Protein AF-A0A258STZ2-F1 (afdb_monomer)

Sequence (81 aa):
MRTNCGFAGAYDFGPGHDFAALLAHFIAGLPEGGLVMVHPGHPDAVLASRDPITDQRAREYAALAGDAFLALLSQADARLA

pLDDT: mean 92.85, std 5.63, range [70.12, 97.44]

Foldseek 3Di:
DDDAPEEEADDDLDPPDPVLVRVLVRLLPGDPRYDYDAQADQDDPVNVVPDVSHVRNPSRNVCCVDCNVVVSCVVSVHDDD

Nearest PDB structures (foldseek):
  2i5i-assembly1_A  TM=6.831E-01  e=1.958E-01  Enterococcus faecalis V583
  1s2l-assembly1_C-2  TM=3.326E-01  e=9.985E+00  Lactobacillus helveticus

Solvent-accessible surface area (backbone atoms only — not comparable to full-atom values): 5084 Å² total; per-residue (Å²): 135,91,75,67,70,32,79,39,61,85,74,80,91,57,92,85,70,60,60,62,62,50,51,51,52,40,59,63,70,43,52,86,61,40,42,76,53,83,65,57,41,82,71,48,74,73,50,54,76,75,40,90,77,34,71,59,17,39,50,46,29,62,45,63,76,41,70,68,34,57,52,49,31,60,74,56,76,49,79,89,132

Mean predicted aligned error: 3.23 Å

Secon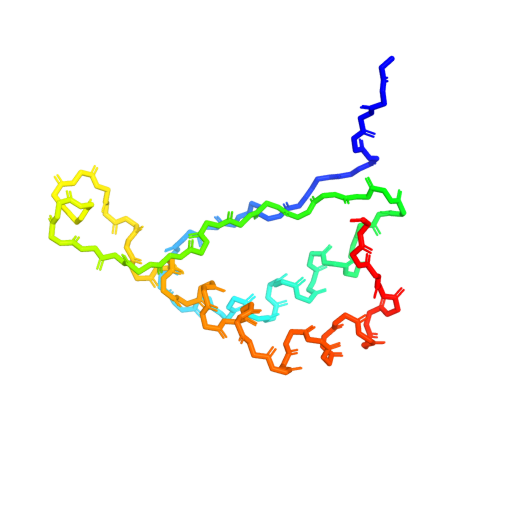dary structure (DSSP, 8-state):
----SEEE------TT--HHHHHHHHHHHPPTTEEE--------HHHHTT-S--HHHHHHHHHHSSHHHHHHHHHTT----

Structure (mmCIF, N/CA/C/O backbone):
data_AF-A0A258STZ2-F1
#
_entry.id   AF-A0A258STZ2-F1
#
loop_
_atom_site.group_PDB
_atom_site.id
_atom_site.type_symbol
_atom_site.label_atom_id
_atom_site.label_alt_id
_atom_site.label_comp_id
_atom_site.label_asym_id
_atom_site.label_entity_id
_atom_site.label_seq_id
_atom_site.pdbx_PDB_ins_code
_atom_site.Cartn_x
_atom_site.Cartn_y
_atom_site.Cartn_z
_atom_site.occupancy
_atom_site.B_iso_or_equiv
_atom_site.auth_seq_id
_atom_site.auth_comp_id
_atom_site.auth_asym_id
_atom_site.auth_atom_id
_atom_site.pdbx_PDB_model_num
ATOM 1 N N . MET A 1 1 ? -14.149 20.866 6.657 1.00 72.44 1 MET A N 1
ATOM 2 C CA . MET A 1 1 ? -13.634 19.843 5.720 1.00 72.44 1 MET A CA 1
ATOM 3 C C . MET A 1 1 ? -13.202 18.645 6.557 1.00 72.44 1 MET A C 1
ATOM 5 O O . MET A 1 1 ? -12.664 18.881 7.630 1.00 72.44 1 MET A O 1
ATOM 9 N N . ARG A 1 2 ? -13.507 17.405 6.155 1.00 89.62 2 ARG A N 1
ATOM 10 C CA . ARG A 1 2 ? -13.096 16.196 6.896 1.00 89.62 2 ARG A CA 1
ATOM 11 C C . ARG A 1 2 ? -11.719 15.744 6.398 1.00 89.62 2 ARG A C 1
ATOM 13 O O . ARG A 1 2 ? -11.495 15.765 5.192 1.00 89.62 2 ARG A O 1
ATOM 20 N N . THR A 1 3 ? -10.834 15.350 7.308 1.00 94.69 3 THR A N 1
ATOM 21 C CA . THR A 1 3 ? -9.497 14.797 7.022 1.00 94.6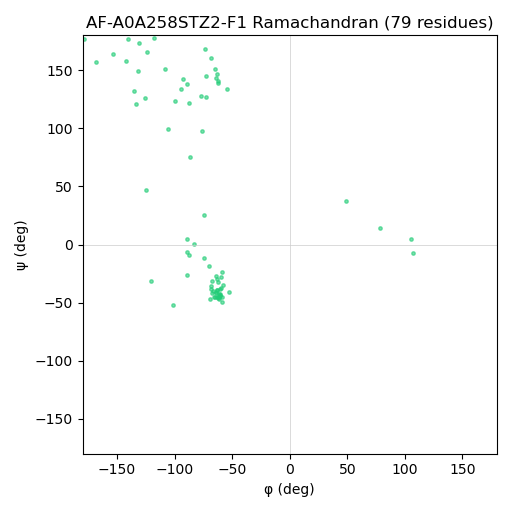9 3 THR A CA 1
ATOM 22 C C . THR A 1 3 ? -9.350 13.424 7.680 1.00 94.69 3 THR A C 1
ATOM 24 O O . THR A 1 3 ? -10.172 13.057 8.522 1.00 94.69 3 THR A O 1
ATOM 27 N N . ASN A 1 4 ? -8.327 12.660 7.297 1.00 96.19 4 ASN A N 1
ATOM 28 C CA . ASN A 1 4 ? -7.971 11.416 7.978 1.00 96.19 4 ASN A CA 1
ATOM 29 C C . ASN A 1 4 ? -7.549 11.688 9.436 1.00 96.19 4 ASN A C 1
ATOM 31 O O . ASN A 1 4 ? -6.956 12.727 9.731 1.00 96.19 4 ASN A O 1
ATOM 35 N N . CYS A 1 5 ? -7.842 10.747 10.335 1.00 96.06 5 CYS A N 1
ATOM 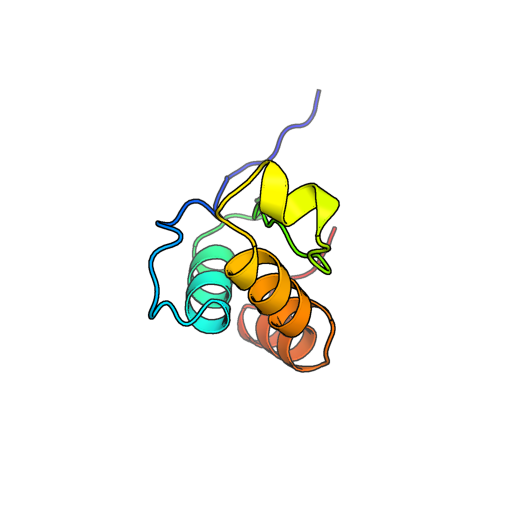36 C CA . CYS A 1 5 ? -7.506 10.827 11.766 1.00 96.06 5 CYS A CA 1
AT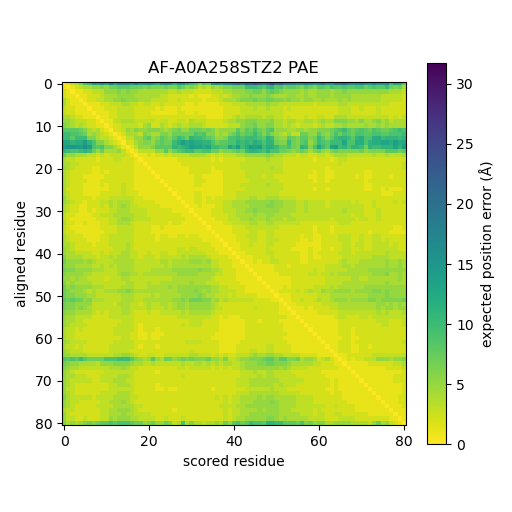OM 37 C C . CYS A 1 5 ? -6.119 10.245 12.097 1.00 96.06 5 CYS A C 1
ATOM 39 O O . CYS A 1 5 ? -5.655 10.341 13.229 1.00 96.06 5 CYS A O 1
ATOM 41 N N . GLY A 1 6 ? -5.459 9.640 11.112 1.00 96.81 6 GLY A N 1
ATOM 42 C CA . GLY A 1 6 ? -4.121 9.068 11.215 1.00 96.81 6 GLY A CA 1
ATOM 43 C C . GLY A 1 6 ? -3.584 8.734 9.829 1.00 96.81 6 GLY A C 1
ATOM 44 O O . GLY A 1 6 ? -4.361 8.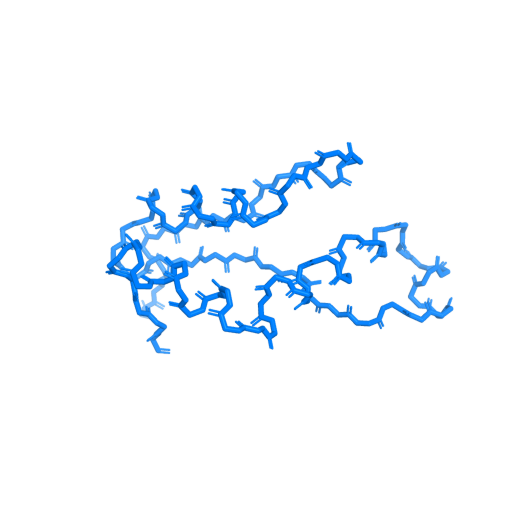588 8.881 1.00 96.81 6 GLY A O 1
ATOM 45 N N . PHE A 1 7 ? -2.265 8.654 9.694 1.00 97.31 7 PHE A N 1
ATOM 46 C CA . PHE A 1 7 ? -1.596 8.355 8.431 1.00 97.31 7 PHE A CA 1
ATOM 47 C C . PHE A 1 7 ? -0.493 7.321 8.652 1.00 97.31 7 PHE A C 1
ATOM 49 O O . PHE A 1 7 ? 0.321 7.481 9.560 1.00 97.31 7 PHE A O 1
ATOM 56 N N . ALA A 1 8 ? -0.462 6.288 7.816 1.00 97.25 8 ALA A N 1
ATOM 57 C CA . ALA A 1 8 ? 0.581 5.268 7.780 1.00 97.25 8 ALA A CA 1
ATOM 58 C C . ALA A 1 8 ? 0.909 4.892 6.323 1.00 97.25 8 ALA A C 1
ATOM 60 O O . ALA A 1 8 ? 0.284 5.397 5.389 1.00 97.25 8 ALA A O 1
ATOM 61 N N . GLY A 1 9 ? 1.891 4.010 6.118 1.00 94.50 9 GLY A N 1
ATOM 62 C CA . GLY A 1 9 ? 2.357 3.621 4.779 1.00 94.50 9 GLY A CA 1
ATOM 63 C C . GLY A 1 9 ? 3.702 4.226 4.369 1.00 94.50 9 GLY A C 1
ATOM 64 O O . GLY A 1 9 ? 4.154 4.014 3.249 1.00 94.50 9 GLY A O 1
ATOM 65 N N . ALA A 1 10 ? 4.369 4.955 5.268 1.00 91.88 10 ALA A N 1
ATOM 66 C CA . ALA A 1 10 ? 5.757 5.366 5.078 1.00 91.88 10 ALA A CA 1
ATOM 67 C C . ALA A 1 10 ? 6.705 4.279 5.607 1.00 91.88 10 ALA A C 1
ATOM 69 O O . ALA A 1 10 ? 6.646 3.915 6.780 1.00 91.88 10 ALA A O 1
ATOM 70 N N . TYR A 1 11 ? 7.574 3.777 4.737 1.00 90.12 11 TYR A N 1
ATOM 71 C CA . TYR A 1 11 ? 8.626 2.807 5.034 1.00 90.12 11 TYR A CA 1
ATOM 72 C C . TYR A 1 11 ? 9.760 2.993 4.020 1.00 90.12 11 TYR A C 1
ATOM 74 O O . TYR A 1 11 ? 9.581 3.668 3.003 1.00 90.12 11 TYR A O 1
ATOM 82 N N . ASP A 1 12 ? 10.940 2.446 4.294 1.00 83.00 12 ASP A N 1
ATOM 83 C CA . ASP A 1 12 ? 12.025 2.453 3.325 1.00 83.00 12 ASP A CA 1
ATOM 84 C C . ASP A 1 12 ? 11.772 1.378 2.261 1.00 83.00 12 ASP A C 1
ATOM 86 O O . ASP A 1 12 ? 11.553 0.201 2.533 1.00 83.00 12 ASP A O 1
ATOM 90 N N . PHE A 1 13 ? 11.823 1.771 0.992 1.00 81.81 13 PHE A N 1
ATOM 91 C CA . PHE A 1 13 ? 11.597 0.870 -0.146 1.00 81.81 13 PHE A CA 1
ATOM 92 C C . PHE A 1 13 ? 12.781 -0.079 -0.407 1.00 81.81 13 PHE A C 1
ATOM 94 O O . PHE A 1 13 ? 13.013 -0.520 -1.533 1.00 81.81 13 PHE A O 1
ATOM 101 N N . GLY A 1 14 ? 13.571 -0.351 0.634 1.00 76.81 14 GLY A N 1
ATOM 102 C CA . GLY A 1 14 ? 14.728 -1.222 0.584 1.00 76.81 14 GLY A CA 1
ATOM 103 C C . GLY A 1 14 ? 14.333 -2.669 0.273 1.00 76.81 14 GLY A C 1
ATOM 104 O O . GLY A 1 14 ? 13.231 -3.115 0.618 1.00 76.81 14 GLY A O 1
ATOM 105 N N . PRO A 1 15 ? 15.227 -3.432 -0.373 1.00 70.12 15 PRO A N 1
ATOM 106 C CA . PRO A 1 15 ? 15.002 -4.848 -0.607 1.00 70.12 15 PRO A CA 1
ATOM 107 C C . PRO A 1 15 ? 14.908 -5.602 0.729 1.00 70.12 15 PRO A C 1
ATOM 109 O O . PRO A 1 15 ? 15.672 -5.341 1.652 1.00 70.12 15 PRO A O 1
ATOM 112 N N . GLY A 1 16 ? 13.999 -6.577 0.811 1.00 72.12 16 GLY A N 1
ATOM 113 C CA . GLY A 1 16 ? 13.869 -7.477 1.966 1.00 72.12 16 GLY A CA 1
ATOM 114 C C . GLY A 1 16 ? 12.656 -7.227 2.862 1.00 72.12 16 GLY A C 1
ATOM 115 O O . GLY A 1 16 ? 12.381 -8.054 3.726 1.00 72.12 16 GLY A O 1
ATOM 116 N N . HIS A 1 17 ? 11.892 -6.157 2.635 1.00 80.69 17 HIS A N 1
ATOM 117 C CA . HIS A 1 17 ? 10.650 -5.936 3.371 1.00 80.69 17 HIS A CA 1
ATOM 118 C C . HIS A 1 17 ? 9.538 -6.887 2.929 1.00 80.69 17 HIS A C 1
ATOM 120 O O . HIS A 1 17 ? 9.186 -6.958 1.747 1.00 80.69 17 HIS A O 1
ATOM 126 N N . ASP A 1 18 ? 8.951 -7.576 3.905 1.00 90.31 18 ASP A N 1
ATOM 127 C CA . ASP A 1 18 ? 7.648 -8.209 3.757 1.00 90.31 18 ASP A CA 1
ATOM 128 C C . ASP A 1 18 ? 6.575 -7.118 3.835 1.00 90.31 18 ASP A C 1
ATOM 130 O O . ASP A 1 18 ? 6.188 -6.653 4.911 1.00 90.31 18 ASP A O 1
ATOM 134 N N . PHE A 1 19 ? 6.123 -6.670 2.665 1.00 92.12 19 PHE A N 1
ATOM 135 C CA . PHE A 1 19 ? 5.120 -5.618 2.583 1.00 92.12 19 PHE A CA 1
ATOM 136 C C . PHE A 1 19 ? 3.786 -6.025 3.224 1.00 92.12 19 PHE A C 1
ATOM 138 O O . PHE A 1 19 ? 3.118 -5.169 3.796 1.00 92.12 19 PHE A O 1
ATOM 145 N N . ALA A 1 20 ? 3.399 -7.304 3.186 1.00 91.81 20 ALA A N 1
ATOM 146 C CA . ALA A 1 20 ? 2.151 -7.742 3.807 1.00 91.81 20 ALA A CA 1
ATOM 147 C C . ALA A 1 20 ? 2.224 -7.610 5.337 1.00 91.81 20 ALA A C 1
ATOM 149 O O . ALA A 1 20 ? 1.280 -7.125 5.963 1.00 91.81 20 ALA A O 1
ATOM 150 N N . ALA A 1 21 ? 3.372 -7.952 5.930 1.00 93.00 21 ALA A N 1
ATOM 151 C CA . ALA A 1 21 ? 3.617 -7.739 7.354 1.00 93.00 21 ALA A CA 1
ATOM 152 C C . ALA A 1 21 ? 3.619 -6.244 7.728 1.00 93.00 21 ALA A C 1
ATOM 154 O O . ALA A 1 21 ? 3.020 -5.861 8.737 1.00 93.00 21 ALA A O 1
ATOM 155 N N . LEU A 1 22 ? 4.231 -5.383 6.903 1.00 95.06 22 LEU A N 1
ATOM 156 C CA . LEU A 1 22 ? 4.183 -3.927 7.095 1.00 95.06 22 LEU A CA 1
ATOM 157 C C . LEU A 1 22 ? 2.751 -3.388 7.010 1.00 95.06 22 LEU A C 1
ATOM 159 O O . LEU A 1 22 ? 2.331 -2.616 7.869 1.00 95.06 22 LEU A O 1
ATOM 163 N N . LEU A 1 23 ? 1.982 -3.827 6.014 1.00 95.69 23 LEU A N 1
ATOM 164 C CA . LEU A 1 23 ? 0.590 -3.428 5.826 1.00 95.69 23 LEU A CA 1
ATOM 165 C C . LEU A 1 23 ? -0.275 -3.816 7.033 1.00 95.69 23 LEU A C 1
ATOM 167 O O . LEU A 1 23 ? -1.049 -2.990 7.518 1.00 95.69 23 LEU A O 1
ATOM 171 N N . ALA A 1 24 ? -0.099 -5.031 7.562 1.00 95.25 24 ALA A N 1
ATOM 172 C CA . ALA A 1 24 ? -0.775 -5.479 8.778 1.00 95.25 24 ALA A CA 1
ATOM 173 C C . ALA A 1 24 ? -0.421 -4.597 9.983 1.00 95.25 24 ALA A C 1
ATOM 175 O O . ALA A 1 24 ? -1.308 -4.171 10.724 1.00 95.25 24 ALA A O 1
ATOM 176 N N . HIS A 1 25 ? 0.864 -4.267 10.145 1.00 95.56 25 HIS A N 1
ATOM 177 C CA . HIS A 1 25 ? 1.321 -3.371 11.204 1.00 95.56 25 HIS A CA 1
ATOM 178 C C . HIS A 1 25 ? 0.707 -1.968 11.084 1.00 95.56 25 HIS A C 1
ATOM 180 O O . HIS A 1 25 ? 0.234 -1.417 12.078 1.00 95.56 25 HIS A O 1
ATOM 186 N N . PHE A 1 26 ? 0.656 -1.403 9.874 1.00 96.88 26 PHE A N 1
ATOM 187 C CA . PHE A 1 26 ? 0.052 -0.092 9.636 1.00 96.88 26 PHE A CA 1
ATOM 188 C C . PHE A 1 26 ? -1.437 -0.067 9.965 1.00 96.88 26 PHE A C 1
ATOM 190 O O . PHE A 1 26 ? -1.890 0.861 10.630 1.00 96.88 26 PHE A O 1
ATOM 197 N N . ILE A 1 27 ? -2.191 -1.076 9.528 1.00 96.44 27 ILE A N 1
ATOM 198 C CA . ILE A 1 27 ? -3.637 -1.140 9.769 1.00 96.44 27 ILE A CA 1
ATOM 199 C C . ILE A 1 27 ? -3.922 -1.277 11.266 1.00 96.44 27 ILE A C 1
ATOM 201 O O . ILE A 1 27 ? -4.745 -0.532 11.790 1.00 96.44 27 ILE A O 1
ATOM 205 N N . ALA A 1 28 ? -3.195 -2.149 11.970 1.00 95.00 28 ALA A N 1
ATOM 206 C CA . ALA A 1 28 ? -3.362 -2.336 13.411 1.00 95.00 28 ALA A CA 1
ATOM 207 C C . ALA A 1 28 ? -3.002 -1.085 14.238 1.00 95.00 28 ALA A C 1
ATOM 209 O O . ALA A 1 28 ? -3.509 -0.907 15.344 1.00 95.00 28 ALA A O 1
ATOM 210 N N . GLY A 1 29 ? -2.112 -0.228 13.727 1.00 94.25 29 GLY A N 1
ATOM 211 C CA . GLY A 1 29 ? -1.667 0.988 14.411 1.00 94.25 29 GLY A CA 1
ATOM 212 C C . GLY A 1 29 ? -2.531 2.230 14.169 1.00 94.25 29 GLY A C 1
ATOM 213 O O . GLY A 1 29 ? -2.299 3.255 14.813 1.00 94.25 29 GLY A O 1
ATOM 214 N N . LEU A 1 30 ? -3.492 2.187 13.241 1.00 96.56 30 LEU A N 1
ATOM 215 C CA . LEU A 1 30 ? -4.290 3.357 12.868 1.00 96.56 30 LEU A CA 1
ATOM 216 C C . LEU A 1 30 ? -5.597 3.467 13.672 1.00 96.56 30 LEU A C 1
ATOM 218 O O . LEU A 1 30 ? -6.268 2.463 13.903 1.00 96.56 30 LEU A O 1
ATOM 222 N N . PRO A 1 31 ? -6.019 4.690 14.050 1.00 95.75 31 PRO A N 1
ATOM 223 C CA . PRO A 1 31 ? -7.348 4.911 14.609 1.00 95.75 31 PRO A CA 1
ATOM 224 C C . PRO A 1 31 ? -8.432 4.812 13.524 1.00 95.75 31 PRO A C 1
ATOM 226 O O . PRO A 1 31 ? -8.150 4.878 12.323 1.00 95.75 31 PRO A O 1
ATOM 229 N N . GLU A 1 32 ? -9.701 4.752 13.941 1.00 95.50 32 GLU A N 1
ATOM 230 C CA . GLU A 1 32 ? -10.833 4.868 13.018 1.00 95.50 32 GLU A CA 1
ATOM 231 C C . GLU A 1 32 ? -10.732 6.157 12.179 1.00 95.50 32 GLU A C 1
ATOM 233 O O . GLU A 1 32 ? -10.458 7.248 12.686 1.00 95.50 32 GLU A O 1
ATOM 238 N N . GLY A 1 33 ? -10.945 6.028 10.866 1.00 96.00 33 GLY A N 1
ATOM 239 C CA . GLY A 1 33 ? -10.742 7.121 9.913 1.00 96.00 33 GLY A CA 1
ATOM 240 C C . GLY A 1 33 ? -9.274 7.366 9.542 1.00 96.00 33 GLY A C 1
ATOM 241 O O . GLY A 1 33 ? -8.958 8.423 8.991 1.00 96.00 33 GLY A O 1
ATOM 242 N N . GLY A 1 34 ? -8.375 6.431 9.856 1.00 96.94 34 GLY A N 1
ATOM 243 C CA . GLY A 1 34 ? -6.993 6.423 9.385 1.00 96.94 34 GLY A CA 1
ATOM 244 C C . GLY A 1 34 ? -6.861 6.152 7.882 1.00 96.94 34 GLY A C 1
ATOM 245 O O . GLY A 1 34 ? -7.763 5.618 7.241 1.00 96.94 34 GLY A O 1
ATOM 246 N N . LEU A 1 35 ? -5.710 6.531 7.326 1.00 97.44 35 LEU A N 1
ATOM 247 C CA . LEU A 1 35 ? -5.342 6.324 5.927 1.00 97.44 35 LEU A CA 1
ATOM 248 C C . LEU A 1 35 ? -3.995 5.596 5.853 1.00 97.44 35 LEU A C 1
ATOM 250 O O . LEU A 1 35 ? -3.007 6.084 6.402 1.00 97.44 35 LEU A O 1
ATOM 254 N N . VAL A 1 36 ? -3.945 4.473 5.135 1.00 97.38 36 VAL A N 1
ATOM 255 C CA . VAL A 1 36 ? -2.684 3.850 4.706 1.00 97.38 36 VAL A CA 1
ATOM 256 C C . VAL A 1 36 ? -2.430 4.245 3.257 1.00 97.38 36 VAL A C 1
ATOM 258 O O . VAL A 1 36 ? -3.277 4.013 2.396 1.00 97.38 36 VAL A O 1
ATOM 261 N N . MET A 1 37 ? -1.282 4.857 2.988 1.00 96.38 37 MET A N 1
ATOM 262 C CA . MET A 1 37 ? -0.866 5.227 1.638 1.00 96.38 37 MET A CA 1
ATOM 263 C C . MET A 1 37 ? 0.017 4.133 1.029 1.00 96.38 37 MET A C 1
ATOM 265 O O . MET A 1 37 ? 0.916 3.616 1.685 1.00 96.38 37 MET A O 1
ATOM 269 N N . VAL A 1 38 ? -0.278 3.775 -0.220 1.00 95.25 38 VAL A N 1
ATOM 270 C CA . VAL A 1 38 ? 0.339 2.680 -0.981 1.00 95.25 38 VAL A CA 1
ATOM 271 C C . VAL A 1 38 ? 0.507 3.108 -2.447 1.00 95.25 38 VAL A C 1
ATOM 273 O O . VAL A 1 38 ? -0.199 3.996 -2.929 1.00 95.25 38 VAL A O 1
ATOM 276 N N . HIS A 1 39 ? 1.425 2.475 -3.169 1.00 94.94 39 HIS A N 1
ATOM 277 C CA . HIS A 1 39 ? 1.783 2.707 -4.568 1.00 94.94 39 HIS A CA 1
ATOM 278 C C . HIS A 1 39 ? 1.691 1.437 -5.447 1.00 94.94 39 HIS A C 1
ATOM 280 O O . HIS A 1 39 ? 2.618 1.176 -6.225 1.00 94.94 39 HIS A O 1
ATOM 286 N N . PRO A 1 40 ? 0.613 0.634 -5.384 1.00 94.56 40 PRO A N 1
ATOM 287 C CA . PRO A 1 40 ? 0.505 -0.582 -6.178 1.00 94.56 40 PRO A CA 1
ATOM 288 C C . PRO A 1 40 ? 0.478 -0.275 -7.677 1.00 94.56 40 PRO A C 1
ATOM 290 O O . PRO A 1 40 ? -0.138 0.694 -8.123 1.00 94.56 40 PRO A O 1
ATOM 293 N N . GLY A 1 41 ? 1.108 -1.125 -8.480 1.00 94.88 41 GLY A N 1
ATOM 294 C CA . GLY A 1 41 ? 1.026 -1.011 -9.929 1.00 94.88 41 GLY A CA 1
ATOM 295 C C . GLY A 1 41 ? 1.782 -2.096 -10.676 1.00 94.88 41 GLY A C 1
ATOM 296 O O . GLY A 1 41 ? 2.469 -2.922 -10.081 1.00 94.88 41 GLY A O 1
ATOM 297 N N . HIS A 1 42 ? 1.666 -2.049 -12.001 1.00 95.81 42 HIS A N 1
ATOM 298 C CA . HIS A 1 42 ? 2.421 -2.880 -12.932 1.00 95.81 42 HIS A CA 1
ATOM 299 C C . HIS A 1 42 ? 3.493 -2.001 -13.584 1.00 95.81 42 HIS A C 1
ATOM 301 O O . HIS A 1 42 ? 3.156 -1.213 -14.471 1.00 95.81 42 HIS A O 1
ATOM 307 N N . PRO A 1 43 ? 4.754 -2.055 -13.125 1.00 94.50 43 PRO A N 1
ATOM 308 C CA . PRO A 1 43 ? 5.811 -1.251 -13.714 1.00 94.50 43 PRO A CA 1
ATOM 309 C C . PRO A 1 43 ? 6.027 -1.616 -15.181 1.00 94.50 43 PRO A C 1
ATOM 311 O O . PRO A 1 43 ? 6.050 -2.793 -15.540 1.00 94.50 43 PRO A O 1
ATOM 314 N N . ASP A 1 44 ? 6.232 -0.604 -16.014 1.00 95.50 44 ASP A N 1
ATOM 315 C CA . ASP A 1 44 ? 6.640 -0.758 -17.404 1.00 95.50 44 ASP A CA 1
ATOM 316 C C . ASP A 1 44 ? 8.009 -0.100 -17.645 1.00 95.50 44 ASP A C 1
ATOM 318 O O . ASP A 1 44 ? 8.611 0.509 -16.754 1.00 95.50 44 ASP A O 1
ATOM 3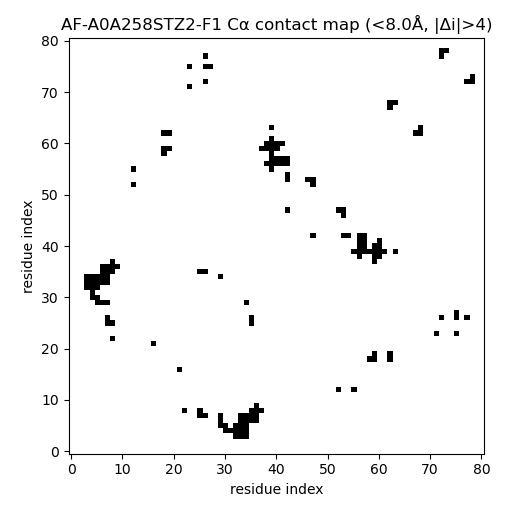22 N N . ALA A 1 45 ? 8.517 -0.223 -18.873 1.00 96.50 45 ALA A N 1
ATOM 323 C CA . ALA A 1 45 ? 9.805 0.357 -19.247 1.00 96.50 45 ALA A CA 1
ATOM 324 C C . ALA A 1 45 ? 9.818 1.895 -19.146 1.00 96.50 45 ALA A C 1
ATOM 326 O O . ALA A 1 45 ? 10.863 2.487 -18.872 1.00 96.50 45 ALA A O 1
ATOM 327 N N . VAL A 1 46 ? 8.669 2.553 -19.346 1.00 96.94 46 VAL A N 1
ATOM 328 C CA . VAL A 1 46 ? 8.563 4.014 -19.245 1.00 96.94 46 VAL A CA 1
ATOM 329 C C . VAL A 1 46 ? 8.733 4.449 -17.792 1.00 96.94 46 VAL A C 1
ATOM 331 O O . VAL A 1 46 ? 9.529 5.350 -17.524 1.00 96.94 46 VAL A O 1
ATOM 334 N N . LEU A 1 47 ? 8.050 3.797 -16.850 1.00 95.12 47 LEU A N 1
ATOM 335 C CA . LEU A 1 47 ? 8.197 4.052 -15.420 1.00 95.12 47 LEU A CA 1
ATOM 336 C C . LEU A 1 47 ? 9.610 3.722 -14.937 1.00 95.12 47 LEU A C 1
ATOM 338 O O . LEU A 1 47 ? 10.216 4.548 -14.260 1.00 95.12 47 LEU A O 1
ATOM 342 N N . ALA A 1 48 ? 10.162 2.577 -15.348 1.00 94.75 48 ALA A N 1
ATOM 343 C CA . ALA A 1 48 ? 11.514 2.164 -14.973 1.00 94.75 48 ALA A CA 1
ATOM 344 C C . ALA A 1 48 ? 12.594 3.165 -15.422 1.00 94.75 48 ALA A C 1
ATOM 346 O O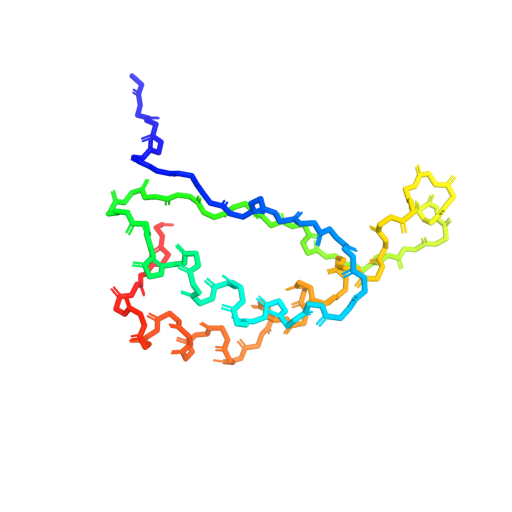 . ALA A 1 48 ? 13.622 3.304 -14.766 1.00 94.75 48 ALA A O 1
ATOM 347 N N . SER A 1 49 ? 12.354 3.909 -16.510 1.00 96.38 49 SER A N 1
ATOM 348 C CA . SER A 1 49 ? 13.258 4.980 -16.956 1.00 96.38 49 SER A CA 1
ATOM 349 C C . SER A 1 49 ? 13.211 6.257 -16.103 1.00 96.38 49 SER A C 1
ATOM 351 O O . SER A 1 49 ? 14.057 7.133 -16.278 1.00 96.38 49 SER A O 1
ATOM 353 N N . ARG A 1 50 ? 12.222 6.400 -15.209 1.00 96.75 50 ARG A N 1
ATOM 354 C CA . ARG A 1 50 ? 11.947 7.635 -14.447 1.00 96.75 50 ARG A CA 1
ATOM 355 C C . ARG A 1 50 ? 12.018 7.450 -12.938 1.00 96.75 50 ARG A C 1
ATOM 357 O O . ARG A 1 50 ? 12.355 8.396 -12.234 1.00 96.75 50 ARG A O 1
ATOM 364 N N . ASP A 1 51 ? 11.671 6.265 -12.455 1.00 92.06 51 ASP A N 1
ATOM 365 C CA . ASP A 1 51 ? 11.580 5.940 -11.039 1.00 92.06 51 ASP A CA 1
ATOM 366 C C . ASP A 1 51 ? 12.288 4.600 -10.788 1.00 92.06 51 ASP A C 1
ATOM 368 O O . ASP A 1 51 ? 11.905 3.593 -11.389 1.00 92.06 51 ASP A O 1
ATOM 372 N N . PRO A 1 52 ? 13.319 4.552 -9.923 1.00 89.81 52 PRO A N 1
ATOM 373 C CA . PRO A 1 52 ? 13.978 3.297 -9.579 1.00 89.81 52 PRO A CA 1
ATOM 374 C C . PRO A 1 52 ? 13.094 2.370 -8.727 1.00 89.81 52 PRO A C 1
ATOM 376 O O . PRO A 1 52 ? 13.359 1.170 -8.662 1.00 89.81 52 PRO A O 1
ATOM 379 N N . ILE A 1 53 ? 12.038 2.881 -8.083 1.00 90.56 53 ILE A N 1
ATOM 380 C CA . ILE A 1 53 ? 11.149 2.118 -7.199 1.00 90.56 53 ILE A CA 1
ATOM 381 C C . ILE A 1 53 ? 10.044 1.465 -8.038 1.00 90.56 53 ILE A C 1
ATOM 383 O O . ILE A 1 53 ? 8.890 1.897 -8.073 1.00 90.56 53 ILE A O 1
ATOM 387 N N . THR A 1 54 ? 10.409 0.403 -8.750 1.00 92.31 54 THR A N 1
ATOM 388 C CA . THR A 1 54 ? 9.492 -0.364 -9.608 1.00 92.31 54 THR A CA 1
ATOM 389 C C . THR A 1 54 ? 9.042 -1.657 -8.941 1.00 92.31 54 THR A C 1
ATOM 391 O O . THR A 1 54 ? 7.841 -1.868 -8.778 1.00 92.31 54 THR A O 1
ATOM 394 N N . ASP A 1 55 ? 9.983 -2.475 -8.467 1.00 90.88 55 ASP A N 1
ATOM 395 C CA . ASP A 1 55 ? 9.704 -3.769 -7.828 1.00 90.88 55 ASP A CA 1
ATOM 396 C C . ASP A 1 55 ? 8.699 -3.665 -6.683 1.00 90.88 55 ASP A C 1
ATOM 398 O O . ASP A 1 55 ? 7.808 -4.507 -6.546 1.00 90.88 55 ASP A O 1
ATOM 402 N N . GLN A 1 56 ? 8.813 -2.615 -5.868 1.00 92.12 56 GLN A N 1
ATOM 403 C CA . GLN A 1 56 ? 7.923 -2.442 -4.733 1.00 92.12 56 GLN A CA 1
ATOM 404 C C . GLN A 1 56 ? 6.469 -2.267 -5.171 1.00 92.12 56 GLN A C 1
ATOM 406 O O . GLN A 1 56 ? 5.582 -2.876 -4.585 1.00 92.12 56 GLN A O 1
ATOM 411 N N . ARG A 1 57 ? 6.217 -1.532 -6.256 1.00 93.75 57 ARG A N 1
ATOM 412 C CA . ARG A 1 57 ? 4.859 -1.299 -6.769 1.00 93.75 57 ARG A CA 1
ATOM 413 C C . ARG A 1 57 ? 4.172 -2.608 -7.156 1.00 93.75 57 ARG A C 1
ATOM 415 O O . ARG A 1 57 ? 2.988 -2.787 -6.875 1.00 93.75 57 ARG A O 1
ATOM 422 N N . ALA A 1 58 ? 4.922 -3.544 -7.741 1.00 93.00 58 ALA A N 1
ATOM 423 C CA . ALA A 1 58 ? 4.413 -4.872 -8.073 1.00 93.00 58 ALA A CA 1
ATOM 424 C C . ALA A 1 58 ? 4.116 -5.712 -6.818 1.00 93.00 58 ALA A C 1
ATOM 426 O O . ALA A 1 58 ? 3.106 -6.414 -6.771 1.00 93.00 58 ALA A O 1
ATOM 427 N N . ARG A 1 59 ? 4.957 -5.621 -5.778 1.00 92.12 59 ARG A N 1
ATOM 428 C CA . ARG A 1 59 ? 4.738 -6.315 -4.494 1.00 92.12 59 ARG A CA 1
ATOM 429 C C . ARG A 1 59 ? 3.514 -5.784 -3.760 1.00 92.12 59 ARG A C 1
ATOM 431 O O . ARG A 1 59 ? 2.703 -6.572 -3.284 1.00 92.12 59 ARG A O 1
ATOM 438 N N . GLU A 1 60 ? 3.364 -4.464 -3.705 1.00 94.31 60 GLU A N 1
ATOM 439 C CA . GLU A 1 60 ? 2.184 -3.829 -3.125 1.00 94.31 60 GLU A CA 1
ATOM 440 C C . GLU A 1 60 ? 0.912 -4.237 -3.872 1.00 94.31 60 GLU A C 1
ATOM 442 O O . GLU A 1 60 ? -0.087 -4.586 -3.246 1.00 94.31 60 GLU A O 1
ATOM 447 N N . TYR A 1 61 ? 0.962 -4.269 -5.209 1.00 95.31 61 TYR A N 1
ATOM 448 C CA . TYR A 1 61 ? -0.154 -4.755 -6.018 1.00 95.31 61 TYR A CA 1
ATOM 449 C C . TYR A 1 61 ? -0.508 -6.205 -5.677 1.00 95.31 61 TYR A C 1
ATOM 451 O O . TYR A 1 61 ? -1.669 -6.500 -5.407 1.00 95.31 61 TYR A O 1
ATOM 459 N N . ALA A 1 62 ? 0.482 -7.101 -5.631 1.00 92.75 62 ALA A N 1
ATOM 460 C CA . ALA A 1 62 ? 0.261 -8.507 -5.303 1.00 92.75 62 ALA A CA 1
ATOM 461 C C . ALA A 1 62 ? -0.355 -8.698 -3.906 1.00 92.75 62 ALA A C 1
ATOM 463 O O . ALA A 1 62 ? -1.220 -9.554 -3.736 1.00 92.75 62 ALA A O 1
ATOM 464 N N . ALA A 1 63 ? 0.051 -7.886 -2.924 1.00 93.25 63 ALA A N 1
ATOM 465 C CA . ALA A 1 63 ? -0.508 -7.933 -1.577 1.00 93.25 63 ALA A CA 1
ATOM 466 C C . ALA A 1 63 ? -1.968 -7.459 -1.520 1.00 93.25 63 ALA A C 1
ATOM 468 O O . ALA A 1 63 ? -2.739 -8.007 -0.741 1.00 93.25 63 ALA A O 1
ATOM 469 N N . LEU A 1 64 ? -2.349 -6.466 -2.332 1.00 95.25 64 LEU A N 1
ATOM 470 C CA . LEU A 1 64 ? -3.685 -5.853 -2.315 1.00 95.25 64 LEU A CA 1
ATOM 471 C C . LEU A 1 64 ? -4.701 -6.544 -3.237 1.00 95.25 64 LEU A C 1
ATOM 473 O O . LEU A 1 64 ? -5.902 -6.456 -2.996 1.00 95.25 64 LEU A O 1
ATOM 477 N N . ALA A 1 65 ? -4.246 -7.209 -4.300 1.00 9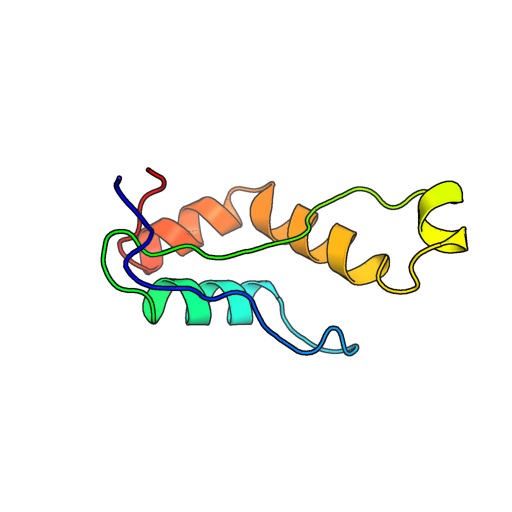4.12 65 ALA A N 1
ATOM 478 C CA . ALA A 1 65 ? -5.110 -7.717 -5.368 1.00 94.12 65 ALA A CA 1
ATOM 479 C C . ALA A 1 65 ? -5.775 -9.081 -5.081 1.00 94.12 65 ALA A C 1
ATOM 481 O O . ALA A 1 65 ? -6.491 -9.587 -5.944 1.00 94.12 65 ALA A O 1
ATOM 482 N N . GLY A 1 66 ? -5.541 -9.698 -3.917 1.00 85.00 66 GLY A N 1
ATOM 483 C CA . GLY A 1 66 ? -6.014 -11.054 -3.612 1.00 85.00 66 GLY A CA 1
ATOM 484 C C . GLY A 1 66 ? -6.717 -11.204 -2.263 1.00 85.00 66 GLY A C 1
ATOM 485 O O . GLY A 1 66 ? -6.707 -10.304 -1.424 1.00 85.00 66 GLY A O 1
ATOM 486 N N . ASP A 1 67 ? -7.267 -12.398 -2.024 1.00 93.19 67 ASP A N 1
ATOM 487 C CA . ASP A 1 67 ? -8.019 -12.744 -0.805 1.00 93.19 67 ASP A CA 1
ATOM 488 C C . ASP A 1 67 ? -7.204 -12.581 0.487 1.00 93.19 67 ASP A C 1
ATOM 490 O O . ASP A 1 67 ? -7.765 -12.356 1.560 1.00 93.19 67 ASP A O 1
ATOM 494 N N . ALA A 1 68 ? -5.872 -12.638 0.390 1.00 91.31 68 ALA A N 1
ATOM 495 C CA . ALA A 1 68 ? -4.973 -12.381 1.511 1.00 91.31 68 ALA A CA 1
ATOM 496 C C . ALA A 1 68 ? -5.173 -10.977 2.111 1.00 91.31 68 ALA A C 1
ATOM 498 O O . ALA A 1 68 ? -5.097 -10.823 3.329 1.00 91.31 68 ALA A O 1
ATOM 499 N N . PHE A 1 69 ? -5.492 -9.968 1.292 1.00 95.81 69 PHE A N 1
ATOM 500 C CA . PHE A 1 69 ? -5.792 -8.624 1.786 1.00 95.81 69 PHE A CA 1
ATOM 501 C C . PHE A 1 69 ? -7.097 -8.586 2.582 1.00 95.81 69 PHE A C 1
ATOM 503 O O . PHE A 1 69 ? -7.163 -7.977 3.648 1.00 95.81 69 PHE A O 1
ATOM 510 N N . LEU A 1 70 ? -8.129 -9.281 2.098 1.00 95.25 70 LEU A N 1
ATOM 511 C CA . LEU A 1 70 ? -9.412 -9.379 2.796 1.00 95.25 70 LEU A CA 1
ATOM 512 C C . LEU A 1 70 ? -9.259 -10.113 4.134 1.00 95.25 70 LEU A C 1
ATOM 514 O O . LEU A 1 70 ? -9.819 -9.683 5.143 1.00 95.25 70 LEU A O 1
ATOM 518 N N . ALA A 1 71 ? -8.456 -11.180 4.160 1.00 94.88 71 ALA A N 1
ATOM 519 C CA . ALA A 1 71 ? -8.116 -11.888 5.390 1.00 94.88 71 ALA A CA 1
ATOM 520 C C . ALA A 1 71 ? -7.373 -10.979 6.380 1.00 94.88 71 ALA A C 1
ATOM 522 O O . ALA A 1 71 ? -7.705 -10.972 7.563 1.00 94.88 71 ALA A O 1
ATOM 523 N N . LEU A 1 72 ? -6.425 -10.170 5.898 1.00 95.19 72 LEU A N 1
ATOM 524 C CA . LEU A 1 72 ? -5.689 -9.203 6.713 1.00 95.19 72 LEU A CA 1
ATOM 525 C C . LEU A 1 72 ? -6.626 -8.153 7.328 1.00 95.19 72 LEU A C 1
ATOM 527 O O . LEU A 1 72 ? -6.556 -7.910 8.531 1.00 95.19 72 LEU A O 1
ATOM 531 N N . LEU A 1 73 ? -7.538 -7.571 6.540 1.00 96.12 73 LEU A N 1
ATOM 532 C CA . LEU A 1 73 ? -8.541 -6.626 7.050 1.00 96.12 73 LEU A CA 1
ATOM 533 C C . LEU A 1 73 ? -9.413 -7.268 8.135 1.00 96.12 73 LEU A C 1
ATOM 535 O O . LEU A 1 73 ? -9.604 -6.680 9.197 1.00 96.12 73 LEU A O 1
ATOM 539 N N . SER A 1 74 ? -9.877 -8.500 7.903 1.00 95.88 74 SER A N 1
ATOM 540 C CA . SER A 1 74 ? -10.669 -9.243 8.887 1.00 95.88 74 SER A CA 1
ATOM 541 C C . SER A 1 74 ? -9.888 -9.545 10.168 1.00 95.88 74 SER A C 1
ATOM 543 O O . SER A 1 74 ? -10.467 -9.484 11.248 1.00 95.88 74 SER A O 1
ATOM 545 N N . GLN A 1 75 ? -8.600 -9.885 10.073 1.00 95.25 75 GLN A N 1
ATOM 546 C CA . GLN A 1 75 ? -7.747 -10.137 11.239 1.00 95.25 75 GLN A CA 1
ATOM 547 C C . GLN A 1 75 ? -7.495 -8.870 12.060 1.00 95.25 75 GLN A C 1
ATOM 549 O O . GLN A 1 75 ? -7.349 -8.955 13.277 1.00 95.25 75 GLN A O 1
ATOM 554 N N . ALA A 1 76 ? -7.454 -7.711 11.403 1.00 94.31 76 ALA A N 1
ATOM 555 C CA . ALA A 1 76 ? -7.253 -6.417 12.042 1.00 94.31 76 ALA A CA 1
ATOM 556 C C . ALA A 1 76 ? -8.559 -5.734 12.500 1.00 94.31 76 ALA A C 1
ATOM 558 O O . ALA A 1 76 ? -8.500 -4.589 12.939 1.00 94.31 76 ALA A O 1
ATOM 559 N N . ASP A 1 77 ? -9.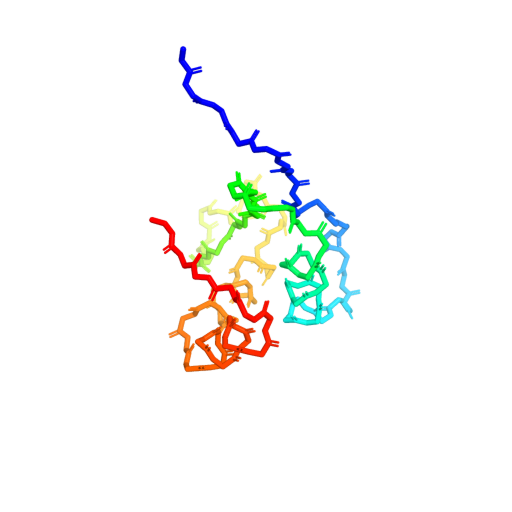717 -6.400 12.373 1.00 95.31 77 ASP A N 1
ATOM 560 C CA . ASP A 1 77 ? -11.054 -5.814 12.595 1.00 95.31 77 ASP A CA 1
ATOM 561 C C . ASP A 1 77 ? -11.248 -4.472 11.856 1.00 95.31 77 ASP A C 1
ATOM 563 O O . ASP A 1 77 ? -11.842 -3.511 12.347 1.00 95.31 77 ASP A O 1
ATOM 567 N N . ALA A 1 78 ? -10.691 -4.389 10.646 1.00 96.31 78 ALA A N 1
ATOM 568 C CA . ALA A 1 78 ? -10.694 -3.194 9.822 1.00 96.31 78 ALA A CA 1
ATOM 569 C C . ALA A 1 78 ? -11.641 -3.349 8.629 1.00 96.31 78 ALA A C 1
ATOM 571 O O . ALA A 1 78 ? -11.843 -4.434 8.082 1.00 96.31 78 ALA A O 1
ATOM 572 N N . ARG A 1 79 ? -12.185 -2.221 8.168 1.00 96.06 79 ARG A N 1
ATOM 573 C CA . ARG A 1 79 ? -12.976 -2.134 6.935 1.00 96.06 79 ARG A CA 1
ATOM 574 C C . ARG A 1 79 ? -12.503 -0.970 6.082 1.00 96.06 79 ARG A C 1
ATOM 576 O O . ARG A 1 79 ? -12.074 0.056 6.608 1.00 96.06 79 ARG A O 1
ATOM 583 N N . LEU A 1 80 ? -12.638 -1.118 4.770 1.00 93.94 80 LEU A N 1
ATOM 584 C CA . LEU A 1 80 ? -12.498 0.004 3.849 1.00 93.94 80 LEU A CA 1
ATOM 585 C C . LEU A 1 80 ? -13.730 0.915 3.966 1.00 93.94 80 LEU A C 1
ATOM 587 O O . LEU A 1 80 ? -14.833 0.434 4.240 1.00 93.94 80 LEU A O 1
ATOM 591 N N . ALA A 1 81 ? -13.510 2.221 3.820 1.00 88.62 81 ALA A N 1
ATOM 592 C CA . ALA A 1 81 ? -14.537 3.258 3.923 1.00 88.62 81 ALA A CA 1
ATOM 593 C C . ALA A 1 81 ? -15.139 3.619 2.562 1.00 88.62 81 ALA A C 1
ATOM 595 O O . ALA A 1 81 ? -14.412 3.510 1.549 1.00 88.62 81 ALA A O 1
#

Radius of gyration: 13.75 Å; Cα contacts (8 Å, |Δi|>4): 81; chains: 1; bounding box: 30×33×34 Å